Protein AF-A0A194AMP9-F1 (afdb_monomer_lite)

Foldseek 3Di:
DPVVVVVVVVPPPPPFKDKDWDFDFEPPNADAQDKDDPDLQFQKIWGHHPGTIMMMGTHPPDCLLVPPDPQKGWAQADSNDHPPVSHDTDIDGVPDDPDDPVVSVVSCVVNPD

Radius of gyration: 18.81 Å; chains: 1; bounding box: 46×43×45 Å

Structure (mmCIF, N/CA/C/O backbone):
data_AF-A0A194AMP9-F1
#
_entry.id   AF-A0A194AMP9-F1
#
loop_
_atom_site.group_PDB
_atom_site.id
_atom_site.type_symbol
_atom_site.label_atom_id
_atom_site.label_alt_id
_atom_site.label_comp_id
_atom_site.label_asym_id
_atom_site.label_entity_id
_atom_site.label_seq_id
_atom_site.pdbx_PDB_ins_code
_atom_site.Cartn_x
_atom_site.Cartn_y
_atom_site.Cartn_z
_atom_site.occupancy
_atom_site.B_iso_or_equiv
_atom_site.auth_seq_id
_atom_site.auth_comp_id
_atom_site.auth_asym_id
_atom_site.auth_atom_id
_atom_site.pdbx_PDB_model_num
ATOM 1 N N . MET A 1 1 ? -20.009 -30.518 15.306 1.00 44.75 1 MET A N 1
ATOM 2 C CA . MET A 1 1 ? -18.585 -30.565 14.909 1.00 44.75 1 MET A CA 1
ATOM 3 C C . MET A 1 1 ? -18.408 -29.918 13.528 1.00 44.75 1 MET A C 1
ATOM 5 O O . MET A 1 1 ? -17.996 -30.575 12.592 1.00 44.75 1 MET A O 1
ATOM 9 N N . TYR A 1 2 ? -18.786 -28.642 13.385 1.00 41.19 2 TYR A N 1
ATOM 10 C CA . TYR A 1 2 ? -18.627 -27.856 12.142 1.00 41.19 2 TYR A CA 1
ATOM 11 C C . TYR A 1 2 ? -18.020 -26.469 12.409 1.00 41.19 2 TYR A C 1
ATOM 13 O O . TYR A 1 2 ? -17.642 -25.766 11.481 1.00 41.19 2 TYR A O 1
ATOM 21 N N . LEU A 1 3 ? -17.902 -26.082 13.685 1.00 38.84 3 LEU A N 1
ATOM 22 C CA . LEU A 1 3 ? -17.410 -24.769 14.093 1.00 38.84 3 LEU A CA 1
ATOM 23 C C . LEU A 1 3 ? -15.878 -24.665 14.004 1.00 38.84 3 LEU A C 1
ATOM 25 O O . LEU A 1 3 ? -15.350 -23.582 13.795 1.00 38.84 3 LEU A O 1
ATOM 29 N N . THR A 1 4 ? -15.170 -25.792 14.122 1.00 45.09 4 THR A N 1
ATOM 30 C CA . THR A 1 4 ? -13.700 -25.829 14.124 1.00 45.09 4 THR A CA 1
ATOM 31 C C . THR A 1 4 ? -13.103 -25.630 12.727 1.00 45.09 4 THR A C 1
ATOM 33 O O . THR A 1 4 ? -12.089 -24.959 12.593 1.00 45.09 4 THR A O 1
ATOM 36 N N . PHE A 1 5 ? -13.771 -26.117 11.674 1.00 41.94 5 PHE A N 1
ATOM 37 C CA . PHE A 1 5 ? -13.285 -26.003 10.290 1.00 41.94 5 PHE A CA 1
ATOM 38 C C . PHE A 1 5 ? -13.384 -24.582 9.711 1.00 41.94 5 PHE A C 1
ATOM 40 O O . PHE A 1 5 ? -12.601 -24.217 8.839 1.00 41.94 5 PHE A O 1
ATOM 47 N N . LEU A 1 6 ? -14.323 -23.760 10.194 1.00 46.88 6 LEU A N 1
ATOM 48 C CA . LEU A 1 6 ? -14.459 -22.371 9.737 1.00 46.88 6 LEU A CA 1
ATOM 49 C C . LEU A 1 6 ? -13.365 -21.461 10.312 1.00 46.88 6 LEU A C 1
ATOM 51 O O . LEU A 1 6 ? -12.974 -20.494 9.664 1.00 46.88 6 LEU A O 1
ATOM 55 N N . LEU A 1 7 ? -12.846 -21.782 11.502 1.00 42.66 7 LEU A N 1
ATOM 56 C CA . LEU A 1 7 ? -11.802 -20.986 12.149 1.00 42.66 7 LEU A CA 1
ATOM 57 C C . LEU A 1 7 ? -10.436 -21.160 11.465 1.00 42.66 7 LEU A C 1
ATOM 59 O O . LEU A 1 7 ? -9.673 -20.203 11.359 1.00 42.66 7 LEU A O 1
ATOM 63 N N . GLU A 1 8 ? -10.145 -22.362 10.964 1.00 41.22 8 GLU A N 1
ATOM 64 C CA . GLU A 1 8 ? -8.883 -22.664 10.277 1.00 41.22 8 GLU A CA 1
ATOM 65 C C . GLU A 1 8 ? -8.802 -22.014 8.888 1.00 41.22 8 GLU A C 1
ATOM 67 O O . GLU A 1 8 ? -7.729 -21.570 8.488 1.00 41.22 8 GLU A O 1
ATOM 72 N N . PHE A 1 9 ? -9.926 -21.848 8.179 1.00 41.72 9 PHE A N 1
ATOM 73 C CA . PHE A 1 9 ? -9.928 -21.201 6.859 1.00 41.72 9 PHE A CA 1
ATOM 74 C C . PHE A 1 9 ? -9.636 -19.690 6.916 1.00 41.72 9 PHE A C 1
ATOM 76 O O . PHE A 1 9 ? -9.092 -19.138 5.962 1.00 41.72 9 PHE A O 1
ATOM 83 N N . CYS A 1 10 ? -9.927 -19.021 8.039 1.00 44.66 10 CYS A N 1
ATOM 84 C CA . CYS A 1 10 ? -9.591 -17.605 8.230 1.00 44.66 10 CYS A CA 1
ATOM 85 C C . CYS A 1 10 ? -8.099 -17.362 8.513 1.00 44.66 10 CYS A C 1
ATOM 87 O O . CYS A 1 10 ? -7.607 -16.260 8.276 1.00 44.66 10 CYS A O 1
ATOM 89 N N . LEU A 1 11 ? -7.371 -18.360 9.024 1.00 38.25 11 LEU A N 1
ATOM 90 C CA . LEU A 1 11 ? -5.981 -18.187 9.465 1.00 38.25 11 LEU A CA 1
ATOM 91 C C . LEU A 1 11 ? -4.947 -18.373 8.345 1.00 38.25 11 LEU A C 1
ATOM 93 O O . LEU A 1 11 ? -3.814 -17.925 8.493 1.00 38.25 11 LEU A O 1
ATOM 97 N N . VAL A 1 12 ? -5.310 -18.998 7.220 1.00 40.53 12 VAL A N 1
ATOM 98 C CA . VAL A 1 12 ? -4.336 -19.355 6.167 1.00 40.53 12 VAL A CA 1
ATOM 99 C C . VAL A 1 12 ? -4.104 -18.223 5.150 1.00 40.53 12 VAL A C 1
ATOM 101 O O . VAL A 1 12 ? -3.118 -18.250 4.419 1.00 40.53 12 VAL A O 1
ATOM 104 N N . THR A 1 13 ? -4.933 -17.172 5.121 1.00 43.50 13 THR A N 1
ATOM 105 C CA . THR A 1 13 ? -4.796 -16.070 4.140 1.00 43.50 13 THR A CA 1
ATOM 106 C C . THR A 1 13 ? -4.209 -14.766 4.690 1.00 43.50 13 THR A C 1
ATOM 108 O O . THR A 1 13 ? -4.059 -13.812 3.931 1.00 43.50 13 THR A O 1
ATOM 111 N N . SER A 1 14 ? -3.862 -14.675 5.976 1.00 46.12 14 SER A N 1
ATOM 112 C CA . SER A 1 14 ? -3.509 -13.393 6.618 1.00 46.12 14 SER A CA 1
ATOM 113 C C . SER A 1 14 ? -2.016 -13.030 6.625 1.00 46.12 14 SER A C 1
ATOM 115 O O . SER A 1 14 ? -1.648 -11.983 7.149 1.00 46.12 14 SER A O 1
ATOM 117 N N . VAL A 1 15 ? -1.130 -13.817 6.008 1.00 48.44 15 VAL A N 1
ATOM 118 C CA . VAL A 1 15 ? 0.331 -13.651 6.196 1.00 48.44 15 VAL A CA 1
ATOM 119 C C . VAL A 1 15 ? 0.987 -12.591 5.284 1.00 48.44 15 VAL A C 1
ATOM 121 O O . VAL A 1 15 ? 2.208 -12.518 5.194 1.00 48.44 15 VAL A O 1
ATOM 124 N N . LEU A 1 16 ? 0.218 -11.736 4.601 1.00 57.31 16 LEU A N 1
ATOM 125 C CA . LEU A 1 16 ? 0.761 -10.701 3.699 1.00 57.31 16 LEU A CA 1
ATOM 126 C C . LEU A 1 16 ? 0.267 -9.283 4.004 1.00 57.31 16 LEU A C 1
ATOM 128 O O . LEU A 1 16 ? 0.414 -8.409 3.157 1.00 57.31 16 LEU A O 1
ATOM 132 N N . GLY A 1 17 ? -0.323 -9.039 5.175 1.00 68.12 17 GLY A N 1
ATOM 133 C CA . GLY A 1 17 ? -0.780 -7.716 5.614 1.00 68.12 17 GLY A CA 1
ATOM 134 C C . GLY A 1 17 ? -0.074 -7.268 6.891 1.00 68.12 17 GLY A C 1
ATOM 135 O O . GLY A 1 17 ? 0.344 -8.105 7.688 1.00 68.12 17 GLY A O 1
ATOM 136 N N . ALA A 1 18 ? 0.052 -5.960 7.104 1.00 79.44 18 ALA A N 1
ATOM 137 C CA . ALA A 1 18 ? 0.307 -5.413 8.435 1.00 79.44 18 ALA A CA 1
ATOM 138 C C . ALA A 1 18 ? -1.023 -4.907 8.998 1.00 79.44 18 ALA A C 1
ATOM 140 O O . ALA A 1 18 ? -1.801 -4.289 8.276 1.00 79.44 18 ALA A O 1
ATOM 141 N N . ALA A 1 19 ? -1.302 -5.187 10.268 1.00 87.62 19 ALA A N 1
ATOM 142 C CA . ALA A 1 19 ? -2.512 -4.718 10.927 1.00 87.62 19 ALA A CA 1
ATOM 143 C C . ALA A 1 19 ? -2.166 -4.089 12.273 1.00 87.62 19 ALA A C 1
ATOM 145 O O . ALA A 1 19 ? -1.305 -4.594 12.998 1.00 87.62 19 ALA A O 1
ATOM 146 N N . PHE A 1 20 ? -2.849 -3.002 12.612 1.00 89.06 20 PHE A N 1
ATOM 147 C CA . PHE A 1 20 ? -2.782 -2.393 13.933 1.00 89.06 20 PHE A CA 1
ATOM 148 C C . PHE A 1 20 ? -4.179 -2.044 14.429 1.00 89.06 20 PHE A C 1
ATOM 150 O O . PHE A 1 20 ? -5.109 -1.866 13.644 1.00 89.06 20 PHE A O 1
ATOM 157 N N . PHE A 1 21 ? -4.317 -1.943 15.746 1.00 93.50 21 PHE A N 1
ATOM 158 C CA . PHE A 1 21 ? -5.552 -1.534 16.394 1.00 93.50 21 PHE A CA 1
ATOM 159 C C . PHE A 1 21 ? -5.258 -0.407 17.372 1.00 93.50 21 PHE A C 1
ATOM 161 O O . PHE A 1 21 ? -4.354 -0.523 18.204 1.00 93.50 21 PHE A O 1
ATOM 168 N N . THR A 1 22 ? -6.049 0.655 17.292 1.00 94.56 22 THR A N 1
ATOM 169 C CA . THR A 1 22 ? -5.970 1.787 18.210 1.00 94.56 22 THR A CA 1
ATOM 170 C C . THR A 1 22 ? -7.221 1.809 19.085 1.00 94.56 22 THR A C 1
ATOM 172 O O . THR A 1 22 ? -8.318 2.033 18.565 1.00 94.56 22 THR A O 1
ATOM 175 N N . PRO A 1 23 ? -7.093 1.600 20.410 1.00 94.44 23 PRO A N 1
ATOM 176 C CA . PRO A 1 23 ? -8.212 1.732 21.336 1.00 94.44 23 PRO A CA 1
ATOM 177 C C . PRO A 1 23 ? -8.705 3.180 21.442 1.00 94.44 23 PRO A C 1
ATOM 179 O O . PRO A 1 23 ? -7.899 4.111 21.437 1.00 94.44 23 PRO A O 1
ATOM 182 N N . GLY A 1 24 ? -10.013 3.369 21.625 1.00 91.75 24 GLY A N 1
ATOM 183 C CA . GLY A 1 24 ? -10.620 4.686 21.853 1.00 91.75 24 GLY A CA 1
ATOM 184 C C . GLY A 1 24 ? -11.761 5.019 20.886 1.00 91.75 24 GLY A C 1
ATOM 185 O O . GLY A 1 24 ? -12.261 4.135 20.196 1.00 91.75 24 GLY A O 1
ATOM 186 N N . PRO A 1 25 ? -12.229 6.277 20.851 1.00 91.88 25 PRO A N 1
ATOM 187 C CA . PRO A 1 25 ? -13.243 6.689 19.889 1.00 91.88 25 PRO A CA 1
ATOM 188 C C . PRO A 1 25 ? -12.681 6.658 18.464 1.00 91.88 25 PRO A C 1
ATOM 190 O O . PRO A 1 25 ? -11.515 6.988 18.234 1.00 91.88 25 PRO A O 1
ATOM 193 N N . CYS A 1 26 ? -13.526 6.305 17.498 1.00 92.75 26 CYS A N 1
ATOM 194 C CA . CYS A 1 26 ? -13.150 6.391 16.095 1.00 92.75 26 CYS A CA 1
ATOM 195 C C . CYS A 1 26 ? -12.907 7.857 15.688 1.00 92.75 26 CYS A C 1
ATOM 197 O O . CYS A 1 26 ? -13.648 8.745 16.128 1.00 92.75 26 CYS A O 1
ATOM 199 N N . PRO A 1 27 ? -11.878 8.128 14.863 1.00 92.25 27 PRO A N 1
ATOM 200 C CA . PRO A 1 27 ? -11.556 9.481 14.414 1.00 92.25 27 PRO A CA 1
ATOM 201 C C . PRO A 1 27 ? -12.707 10.079 13.599 1.00 92.25 27 PRO A C 1
ATOM 203 O O . PRO A 1 27 ? -13.590 9.353 13.157 1.00 92.25 27 PRO A O 1
ATOM 206 N N . ASP A 1 28 ? -12.715 11.401 13.410 1.00 90.38 28 ASP A N 1
ATOM 207 C CA . ASP A 1 28 ? -13.643 12.135 12.528 1.00 90.38 28 ASP A CA 1
ATOM 208 C C . ASP A 1 28 ? -15.141 11.817 12.704 1.00 90.38 28 ASP A C 1
ATOM 210 O O . ASP A 1 28 ? -15.934 11.979 11.779 1.00 90.38 28 ASP A O 1
ATOM 214 N N . SER A 1 29 ? -15.554 11.366 13.896 1.00 87.25 29 SER A N 1
ATOM 215 C CA . SER A 1 29 ? -16.926 10.896 14.166 1.00 87.25 29 SER A CA 1
ATOM 216 C C . SER A 1 29 ? -17.391 9.765 13.234 1.00 87.25 29 SER A C 1
ATOM 218 O O . SER A 1 29 ? -18.586 9.643 12.945 1.00 87.25 29 SER A O 1
ATOM 220 N N . ARG A 1 30 ? -16.451 8.935 12.763 1.00 93.00 30 ARG A N 1
ATOM 221 C CA . ARG A 1 30 ? -16.732 7.741 11.956 1.00 93.00 30 ARG A CA 1
ATOM 222 C C . ARG A 1 30 ? -17.671 6.805 12.708 1.00 93.00 30 ARG A C 1
ATOM 224 O O . ARG A 1 30 ? -17.560 6.626 13.924 1.00 93.00 30 ARG A O 1
ATOM 231 N N . LYS A 1 31 ? -18.606 6.204 11.977 1.00 95.56 31 LYS A N 1
ATOM 232 C CA . LYS A 1 31 ? -19.610 5.298 12.546 1.00 95.56 31 LYS A CA 1
ATOM 233 C C . LYS A 1 31 ? -19.051 3.890 12.696 1.00 95.56 31 LYS A C 1
ATOM 235 O O . LYS A 1 31 ? -18.176 3.481 11.943 1.00 95.56 31 LYS A O 1
ATOM 240 N N . LEU A 1 32 ? -19.612 3.118 13.624 1.00 95.00 32 LEU A N 1
ATOM 241 C CA . LEU A 1 32 ? -19.289 1.697 13.761 1.00 95.00 32 LEU A CA 1
ATOM 242 C C . LEU A 1 32 ? -19.479 0.961 12.427 1.00 95.00 32 LEU A C 1
ATOM 244 O O . LEU A 1 32 ? -20.505 1.120 11.763 1.00 95.00 32 LEU A O 1
ATOM 248 N N . GLY A 1 33 ? -18.475 0.175 12.040 1.00 92.94 33 GLY A N 1
ATOM 249 C CA . GLY A 1 33 ? -18.408 -0.540 10.766 1.00 92.94 33 GLY A CA 1
ATOM 250 C C . GLY A 1 33 ? -18.019 0.321 9.562 1.00 92.94 33 GLY A C 1
ATOM 251 O O . GLY A 1 33 ? -17.854 -0.216 8.466 1.00 92.94 33 GLY A O 1
ATOM 252 N N . GLU A 1 34 ? -17.862 1.637 9.727 1.00 95.12 34 GLU A N 1
ATOM 253 C CA . GLU A 1 34 ? -17.423 2.510 8.645 1.00 95.12 34 GLU A CA 1
ATOM 254 C C . GLU A 1 34 ? -15.971 2.216 8.281 1.00 95.12 34 GLU A C 1
ATOM 256 O O . GLU A 1 34 ? -15.105 2.105 9.153 1.00 95.12 34 GLU A O 1
ATOM 261 N N . LYS A 1 35 ? -15.732 2.112 6.972 1.00 93.25 35 LYS A N 1
ATOM 262 C CA . LYS A 1 35 ? -14.419 1.896 6.381 1.00 93.25 35 LYS A CA 1
ATOM 263 C C . LYS A 1 35 ? -13.902 3.176 5.751 1.00 93.25 35 LYS A C 1
ATOM 265 O O . LYS A 1 35 ? -14.659 3.883 5.085 1.00 93.25 35 LYS A O 1
ATOM 270 N N . TRP A 1 36 ? -12.619 3.460 5.921 1.00 93.12 36 TRP A N 1
ATOM 271 C CA . TRP A 1 36 ? -11.977 4.598 5.273 1.00 93.12 36 TRP A CA 1
ATOM 272 C C . TRP A 1 36 ? -10.513 4.322 4.971 1.00 93.12 36 TRP A C 1
ATOM 274 O O . TRP A 1 36 ? -9.890 3.416 5.518 1.00 93.12 36 TRP A O 1
ATOM 284 N N . ARG A 1 37 ? -9.964 5.166 4.104 1.00 90.75 37 ARG A N 1
ATOM 285 C CA . ARG A 1 37 ? -8.544 5.216 3.794 1.00 90.75 37 ARG A CA 1
ATOM 286 C C . ARG A 1 37 ? -7.940 6.452 4.469 1.00 90.75 37 ARG A C 1
ATOM 288 O O . ARG A 1 37 ? -8.342 7.555 4.095 1.00 90.75 37 ARG A O 1
ATOM 295 N N . PRO A 1 38 ? -7.051 6.301 5.465 1.00 87.06 38 PRO A N 1
ATOM 296 C CA . PRO A 1 38 ? -6.431 7.434 6.154 1.00 87.06 38 PRO A CA 1
ATOM 297 C C . PRO A 1 38 ? -5.519 8.251 5.241 1.00 87.06 38 PRO A C 1
ATOM 299 O O . PRO A 1 38 ? -5.609 9.475 5.236 1.00 87.06 38 PRO A O 1
ATOM 302 N N . ASP A 1 39 ? -4.683 7.576 4.447 1.00 85.25 39 ASP A N 1
ATOM 303 C CA . ASP A 1 39 ? -3.753 8.211 3.515 1.00 85.25 39 ASP A CA 1
ATOM 304 C C . ASP A 1 39 ? -3.967 7.686 2.078 1.00 85.25 39 ASP A C 1
ATOM 306 O O . ASP A 1 39 ? -3.790 6.490 1.817 1.00 85.25 39 ASP A O 1
ATOM 310 N N . PRO A 1 40 ? -4.341 8.542 1.105 1.00 81.31 40 PRO A N 1
ATOM 311 C CA . PRO A 1 40 ? -4.495 8.138 -0.293 1.00 81.31 40 PRO A CA 1
ATOM 312 C C . PRO A 1 40 ? -3.180 7.694 -0.950 1.00 81.31 40 PRO A C 1
ATOM 314 O O . PRO A 1 40 ? -3.224 7.035 -1.988 1.00 81.31 40 PRO A O 1
ATOM 317 N N . ALA A 1 41 ? -2.021 8.023 -0.375 1.00 79.00 41 ALA A N 1
ATOM 318 C CA . ALA A 1 41 ? -0.724 7.545 -0.845 1.00 79.00 41 ALA A CA 1
ATOM 319 C C . ALA A 1 41 ? -0.391 6.135 -0.330 1.00 79.00 41 ALA A C 1
ATOM 321 O O . ALA A 1 41 ? 0.455 5.458 -0.915 1.00 79.00 41 ALA A O 1
ATOM 322 N N . GLN A 1 42 ? -1.059 5.661 0.727 1.00 79.81 42 GLN A N 1
ATOM 323 C CA . GLN A 1 42 ? -0.789 4.354 1.328 1.00 79.81 42 GLN A CA 1
ATOM 324 C C . GLN A 1 42 ? -1.885 3.356 1.003 1.00 79.81 42 GLN A C 1
ATOM 326 O O . GLN A 1 42 ? -3.072 3.675 1.050 1.00 79.81 42 GLN A O 1
ATOM 331 N N . CYS A 1 43 ? -1.498 2.137 0.637 1.00 85.06 43 CYS A N 1
ATOM 332 C CA . CYS A 1 43 ? -2.460 1.073 0.404 1.00 85.06 43 CYS A CA 1
ATOM 333 C C . CYS A 1 43 ? -2.887 0.449 1.737 1.00 85.06 43 CYS A C 1
ATOM 335 O O . CYS A 1 43 ? -2.327 -0.553 2.192 1.00 85.06 43 CYS A O 1
ATOM 337 N N . GLU A 1 44 ? -3.877 1.076 2.360 1.00 88.12 44 GLU A N 1
ATOM 338 C CA . GLU A 1 44 ? -4.446 0.663 3.635 1.00 88.12 44 GLU A CA 1
ATOM 339 C C . GLU A 1 44 ? -5.949 0.956 3.711 1.00 88.12 44 GLU A C 1
ATOM 341 O O . GLU A 1 44 ? -6.486 1.789 2.976 1.00 88.12 44 GLU A O 1
ATOM 34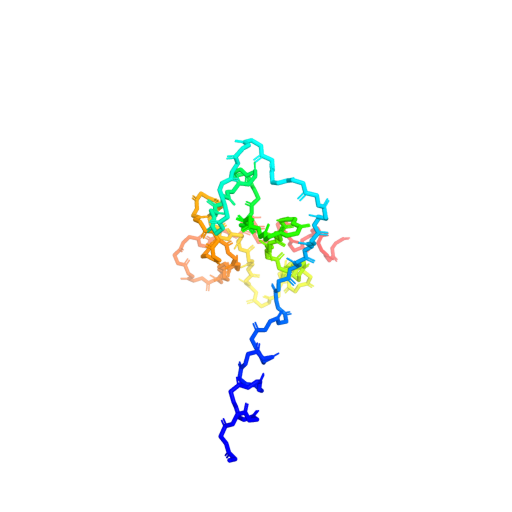6 N N . GLU A 1 45 ? -6.628 0.253 4.608 1.00 92.19 45 GLU A N 1
ATOM 347 C CA . GLU A 1 45 ? -8.024 0.477 4.967 1.00 92.19 45 GLU A CA 1
ATOM 348 C C . GLU A 1 45 ? -8.181 0.341 6.479 1.00 92.19 45 GLU A C 1
ATOM 350 O O . GLU A 1 45 ? -7.705 -0.620 7.088 1.00 92.19 45 GLU A O 1
ATOM 355 N N . CYS A 1 46 ? -8.887 1.293 7.075 1.00 93.69 46 CYS A N 1
ATOM 356 C CA . CYS A 1 46 ? -9.286 1.263 8.469 1.00 93.69 46 CYS A CA 1
ATOM 357 C C . CYS A 1 46 ? -10.778 1.011 8.597 1.00 93.69 46 CYS A C 1
ATOM 359 O O . CYS A 1 46 ? -11.559 1.423 7.742 1.00 93.69 46 CYS A O 1
ATOM 361 N N . THR A 1 47 ? -11.168 0.348 9.679 1.00 95.50 47 THR A N 1
ATOM 362 C CA . THR A 1 47 ? -12.556 0.082 10.047 1.00 95.50 47 THR A CA 1
ATOM 363 C C . THR A 1 47 ? -12.789 0.523 11.486 1.00 95.50 47 THR A C 1
ATOM 365 O O . THR A 1 47 ? -11.980 0.244 12.372 1.00 95.50 47 THR A O 1
ATOM 368 N N . CYS A 1 48 ? -13.899 1.215 11.721 1.00 96.56 48 CYS A N 1
ATOM 369 C CA . CYS A 1 48 ? -14.314 1.627 13.056 1.00 96.56 48 CYS A CA 1
ATOM 370 C C . CYS A 1 48 ? -15.020 0.464 13.760 1.00 96.56 48 CYS A C 1
ATOM 372 O O . CYS A 1 48 ? -15.932 -0.153 13.207 1.00 96.56 48 CYS A O 1
ATOM 374 N N . GLU A 1 49 ? -14.625 0.191 14.996 1.00 94.25 49 GLU A N 1
ATOM 375 C CA . GLU A 1 49 ? -15.100 -0.915 15.822 1.00 94.25 49 GLU A CA 1
ATOM 376 C C . GLU A 1 49 ? -15.594 -0.395 17.181 1.00 94.25 49 GLU A C 1
ATOM 378 O O . GLU A 1 49 ? -15.348 0.745 17.567 1.00 94.25 49 GLU A O 1
ATOM 383 N N . GLU A 1 50 ? -16.291 -1.235 17.952 1.00 92.38 50 GLU A N 1
ATOM 384 C CA . GLU A 1 50 ? -16.910 -0.815 19.223 1.00 92.38 50 GLU A CA 1
ATOM 385 C C . GLU A 1 50 ? -15.917 -0.247 20.249 1.00 92.38 50 GLU A C 1
ATOM 387 O O . GLU A 1 50 ? -16.296 0.551 21.104 1.00 92.38 50 GLU A O 1
ATOM 392 N N . LYS A 1 51 ? -14.650 -0.671 20.190 1.00 92.00 51 LYS A N 1
ATOM 393 C CA . LYS A 1 51 ? -13.617 -0.349 21.190 1.00 92.00 51 LYS A CA 1
ATOM 394 C C . LYS A 1 51 ? -12.472 0.505 20.643 1.00 92.00 51 LYS A C 1
ATOM 396 O O . LYS A 1 51 ? -11.488 0.717 21.355 1.00 92.00 51 LYS A O 1
ATOM 401 N N . GLY A 1 52 ? -12.548 0.931 19.388 1.00 93.50 52 GLY A N 1
ATOM 402 C CA . GLY A 1 52 ? -11.399 1.482 18.682 1.00 93.50 52 GLY A CA 1
ATOM 403 C C . GLY A 1 52 ? -11.563 1.431 17.181 1.00 93.50 52 GLY A C 1
ATOM 404 O O . GLY A 1 52 ? -12.661 1.292 16.656 1.00 93.50 52 GLY A O 1
ATOM 405 N N . TYR A 1 53 ? -10.445 1.503 16.482 1.00 95.75 53 TYR A N 1
ATOM 406 C CA . TYR A 1 53 ? -10.406 1.247 15.054 1.00 95.75 53 TYR A CA 1
ATOM 407 C C . TYR A 1 53 ? -9.211 0.368 14.711 1.00 95.75 53 TYR A C 1
ATOM 409 O O . TYR A 1 53 ? -8.123 0.518 15.275 1.00 95.75 53 TYR A O 1
ATOM 417 N N . GLY A 1 54 ? -9.437 -0.560 13.789 1.00 93.69 54 GLY A N 1
ATOM 418 C CA . GLY A 1 54 ? -8.413 -1.419 13.217 1.00 93.69 54 GLY A CA 1
ATOM 419 C C . GLY A 1 54 ? -8.040 -0.926 11.830 1.00 93.69 54 GLY A C 1
ATOM 420 O O . GLY A 1 54 ? -8.917 -0.571 11.048 1.00 93.69 54 GLY A O 1
ATOM 421 N N . CYS A 1 55 ? -6.755 -0.921 11.509 1.00 92.12 55 CYS A N 1
ATOM 422 C CA . CYS A 1 55 ? -6.249 -0.581 10.187 1.00 92.12 55 CYS A CA 1
ATOM 423 C C . CYS A 1 55 ? -5.418 -1.730 9.649 1.00 92.12 55 CYS A C 1
ATOM 425 O O . CYS A 1 55 ? -4.631 -2.331 10.379 1.00 92.12 55 CYS A O 1
ATOM 427 N N . THR A 1 56 ? -5.598 -2.023 8.367 1.00 90.00 56 THR A N 1
ATOM 428 C CA . THR A 1 56 ? -4.846 -3.050 7.654 1.00 90.00 56 THR A CA 1
ATOM 429 C C . THR A 1 56 ? -4.193 -2.432 6.431 1.00 90.00 56 THR A C 1
ATOM 431 O O . THR A 1 56 ? -4.850 -1.735 5.663 1.00 90.00 56 THR A O 1
ATOM 434 N N . SER A 1 57 ? -2.913 -2.710 6.233 1.00 86.69 57 SER A N 1
ATOM 435 C CA . SER A 1 57 ? -2.135 -2.299 5.071 1.00 86.69 57 SER A CA 1
ATOM 436 C C . SER A 1 57 ? -1.476 -3.503 4.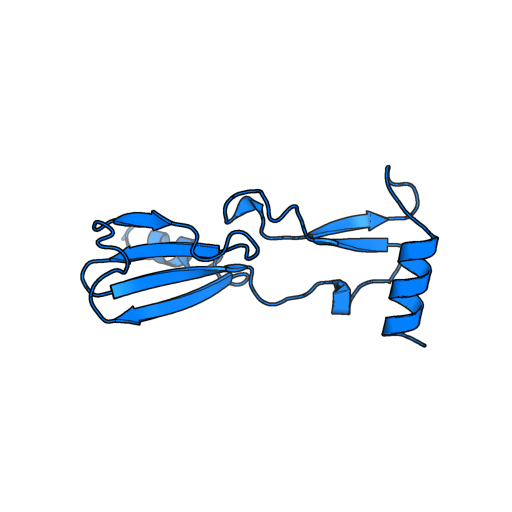407 1.00 86.69 57 SER A C 1
ATOM 438 O O . SER A 1 57 ? -1.499 -4.628 4.924 1.00 86.69 57 SER A O 1
ATOM 440 N N . CYS A 1 58 ? -0.907 -3.293 3.223 1.00 81.56 58 CYS A N 1
ATOM 441 C CA . CYS A 1 58 ? -0.103 -4.330 2.586 1.00 81.56 58 CYS A CA 1
ATOM 442 C C . CYS A 1 58 ? 1.116 -4.660 3.453 1.00 81.56 58 CYS A C 1
ATOM 444 O O . CYS A 1 58 ? 1.790 -3.777 3.979 1.00 81.56 58 CYS A O 1
ATOM 446 N N . GLY A 1 59 ? 1.411 -5.945 3.599 1.00 71.75 59 GLY A N 1
ATOM 447 C CA . GLY A 1 59 ? 2.566 -6.431 4.335 1.00 71.75 59 GLY A CA 1
ATOM 448 C C . GLY A 1 59 ? 3.869 -5.962 3.698 1.00 71.75 59 GLY A C 1
ATOM 449 O O . GLY A 1 59 ? 3.969 -5.760 2.490 1.00 71.75 59 GLY A O 1
ATOM 450 N N . VAL A 1 60 ? 4.891 -5.815 4.536 1.00 62.56 60 VAL A N 1
ATOM 451 C CA . VAL A 1 60 ? 6.164 -5.149 4.214 1.00 62.56 60 VAL A CA 1
ATOM 452 C C . VAL A 1 60 ? 7.111 -5.979 3.339 1.00 62.56 60 VAL A C 1
ATOM 454 O O . VAL A 1 60 ? 8.278 -5.621 3.186 1.00 62.56 60 VAL A O 1
ATOM 457 N N . VAL A 1 61 ? 6.658 -7.104 2.775 1.00 56.78 61 VAL A N 1
ATOM 458 C CA . VAL A 1 61 ? 7.519 -7.951 1.942 1.00 56.78 61 VAL A CA 1
ATOM 459 C C . VAL A 1 61 ? 7.690 -7.280 0.585 1.00 56.78 61 VAL A C 1
ATOM 461 O O . VAL A 1 61 ? 6.957 -7.543 -0.364 1.00 56.78 61 VAL A O 1
ATOM 464 N N . TRP A 1 62 ? 8.666 -6.379 0.517 1.00 57.84 62 TRP A N 1
ATOM 465 C CA . TRP A 1 62 ? 9.065 -5.700 -0.702 1.00 57.84 62 TRP A CA 1
ATOM 466 C C . TRP A 1 62 ? 9.743 -6.728 -1.627 1.00 57.84 62 TRP A C 1
ATOM 468 O O . TRP A 1 62 ? 10.842 -7.197 -1.316 1.00 57.84 62 TRP A O 1
ATOM 478 N N . PRO A 1 63 ? 9.142 -7.108 -2.769 1.00 59.28 63 PRO A N 1
ATOM 479 C CA . PRO A 1 63 ? 9.713 -8.092 -3.679 1.00 59.28 63 PRO A CA 1
ATOM 480 C C . PRO A 1 63 ? 10.984 -7.585 -4.353 1.00 59.28 63 PRO A C 1
ATOM 482 O O . PRO A 1 63 ? 11.689 -8.378 -4.967 1.00 59.28 63 PRO A O 1
ATOM 485 N N . GLY A 1 64 ? 11.337 -6.304 -4.212 1.00 57.62 64 GLY A N 1
ATOM 486 C CA . GLY A 1 64 ? 12.620 -5.813 -4.690 1.00 57.62 64 GLY A CA 1
ATOM 487 C C . GLY A 1 64 ? 13.832 -6.241 -3.857 1.00 57.62 64 GLY A C 1
ATOM 488 O O . GLY A 1 64 ? 14.951 -6.054 -4.309 1.00 57.62 64 GLY A O 1
ATOM 489 N N . PHE A 1 65 ? 13.654 -6.968 -2.745 1.00 57.00 65 PHE A N 1
ATOM 490 C CA . PHE A 1 65 ? 14.734 -7.837 -2.240 1.00 57.00 65 PHE A CA 1
ATOM 491 C C . PHE A 1 65 ? 15.140 -8.926 -3.253 1.00 57.00 65 PHE A C 1
ATOM 493 O O . PHE A 1 65 ? 16.254 -9.446 -3.204 1.00 57.00 65 PHE A O 1
ATOM 500 N N . TYR A 1 66 ? 14.266 -9.251 -4.206 1.00 59.25 66 TYR A N 1
ATOM 501 C CA . TYR A 1 66 ? 14.471 -10.258 -5.244 1.00 59.25 66 TYR A CA 1
ATOM 502 C C . TYR A 1 66 ? 14.534 -9.662 -6.658 1.00 59.25 66 TYR A C 1
ATOM 504 O O . TYR A 1 66 ? 14.570 -10.427 -7.622 1.00 59.25 66 TYR A O 1
ATOM 512 N N . ALA A 1 67 ? 14.540 -8.329 -6.804 1.00 62.38 67 ALA A N 1
ATOM 513 C CA . ALA A 1 67 ? 14.314 -7.675 -8.086 1.00 62.38 67 ALA A CA 1
ATOM 514 C C . ALA A 1 67 ? 15.375 -6.616 -8.409 1.00 62.38 67 ALA A C 1
ATOM 516 O O . ALA A 1 67 ? 15.203 -5.450 -8.049 1.00 62.38 67 ALA A O 1
ATOM 517 N N . PRO A 1 68 ? 16.414 -6.987 -9.166 1.00 68.06 68 PRO A N 1
ATOM 518 C CA . PRO A 1 68 ? 16.173 -7.715 -10.409 1.00 68.06 68 PRO A CA 1
ATOM 519 C C . PRO A 1 68 ? 16.975 -9.010 -10.512 1.00 68.06 68 PRO A C 1
ATOM 521 O O . PRO A 1 68 ? 18.204 -9.004 -10.533 1.00 68.06 68 PRO A O 1
ATOM 524 N N . ARG A 1 69 ? 16.277 -10.134 -10.661 1.00 68.06 69 ARG A N 1
ATOM 525 C CA . ARG A 1 69 ? 16.862 -11.377 -11.174 1.00 68.06 69 ARG A CA 1
ATOM 526 C C . ARG A 1 69 ? 16.112 -11.796 -12.428 1.00 68.06 69 ARG A C 1
ATOM 528 O O . ARG A 1 69 ? 14.961 -11.412 -12.633 1.00 68.06 69 ARG A O 1
ATOM 535 N N . ASP A 1 70 ? 16.800 -12.551 -13.273 1.00 80.94 70 ASP A N 1
ATOM 536 C CA . ASP A 1 70 ? 16.220 -13.195 -14.453 1.00 80.94 70 ASP A CA 1
ATOM 537 C C . ASP A 1 70 ? 15.586 -12.219 -15.466 1.00 80.94 70 ASP A C 1
ATOM 539 O O . ASP A 1 70 ? 14.641 -12.569 -16.167 1.00 80.94 70 ASP A O 1
ATOM 543 N N . GLY A 1 71 ? 16.087 -10.978 -15.550 1.00 85.94 71 GLY A N 1
ATOM 544 C CA . GLY A 1 71 ? 15.599 -9.989 -16.519 1.00 85.94 71 GLY A CA 1
ATOM 545 C C . GLY A 1 71 ? 14.243 -9.366 -16.174 1.00 85.94 71 GLY A C 1
ATOM 546 O O . GLY A 1 71 ? 13.619 -8.765 -17.049 1.00 85.94 71 GLY A O 1
ATOM 547 N N . CYS A 1 72 ? 13.782 -9.488 -14.925 1.00 86.94 72 CYS A N 1
ATOM 548 C CA . CYS A 1 72 ? 12.514 -8.923 -14.471 1.00 86.94 72 CYS A CA 1
ATOM 549 C C . CYS A 1 72 ? 12.693 -7.933 -13.318 1.00 86.94 72 CYS A C 1
ATOM 551 O O . CYS A 1 72 ? 13.602 -8.066 -12.498 1.00 86.94 72 CYS A O 1
ATOM 553 N N . TYR A 1 73 ? 11.773 -6.980 -13.209 1.00 86.25 73 TYR A N 1
ATOM 554 C CA . TYR A 1 73 ? 11.619 -6.109 -12.045 1.00 86.25 73 TYR A CA 1
ATOM 555 C C . TYR A 1 73 ? 10.155 -6.067 -11.595 1.00 86.25 73 TYR A C 1
ATOM 557 O O . TYR A 1 73 ? 9.266 -6.545 -12.295 1.00 86.25 73 TYR A O 1
ATOM 565 N N . PHE A 1 74 ? 9.901 -5.535 -10.402 1.00 84.00 74 PHE A N 1
ATOM 566 C CA . PHE A 1 74 ? 8.551 -5.402 -9.857 1.00 84.00 74 PHE A CA 1
ATOM 567 C C . PHE A 1 74 ? 8.180 -3.926 -9.777 1.00 84.00 74 PHE A C 1
ATOM 569 O O . PHE A 1 74 ? 8.956 -3.112 -9.274 1.00 84.00 74 PHE A O 1
ATOM 576 N N . GLU A 1 75 ? 6.992 -3.583 -10.255 1.00 80.12 75 GLU A N 1
ATOM 577 C CA . GLU A 1 75 ? 6.383 -2.275 -10.038 1.00 80.12 75 GLU A CA 1
ATOM 578 C C . GLU A 1 75 ? 5.298 -2.396 -8.980 1.00 80.12 75 GLU A C 1
ATOM 580 O O . GLU A 1 75 ? 4.544 -3.366 -8.961 1.00 80.12 75 GLU A O 1
ATOM 585 N N . HIS A 1 76 ? 5.232 -1.425 -8.072 1.00 73.69 76 HIS A N 1
ATOM 586 C CA . HIS A 1 76 ? 4.096 -1.324 -7.163 1.00 73.69 76 HIS A CA 1
ATOM 587 C C . HIS A 1 76 ? 2.818 -1.151 -7.974 1.00 73.69 76 HIS A C 1
ATOM 589 O O . HIS A 1 76 ? 2.791 -0.345 -8.907 1.00 73.69 76 HIS A O 1
ATOM 595 N N . ARG A 1 77 ? 1.763 -1.878 -7.600 1.00 75.12 77 ARG A N 1
ATOM 596 C CA . ARG A 1 77 ? 0.437 -1.625 -8.166 1.00 75.12 77 ARG A CA 1
ATOM 597 C C . ARG A 1 77 ? -0.019 -0.212 -7.840 1.00 75.12 77 ARG A C 1
ATOM 599 O O . ARG A 1 77 ? 0.381 0.373 -6.834 1.00 75.12 77 ARG A O 1
ATOM 606 N N . ASP A 1 78 ? -0.880 0.313 -8.703 1.00 75.62 78 ASP A N 1
ATOM 607 C CA . ASP A 1 78 ? -1.410 1.663 -8.580 1.00 75.62 78 ASP A CA 1
ATOM 608 C C . ASP A 1 78 ? -2.055 1.893 -7.202 1.00 75.62 78 ASP A C 1
ATOM 610 O O . ASP A 1 78 ? -3.074 1.291 -6.843 1.00 75.62 78 ASP A O 1
ATOM 614 N N . ALA A 1 79 ? -1.451 2.804 -6.436 1.00 70.31 79 ALA A N 1
ATOM 615 C CA . ALA A 1 79 ? -1.934 3.210 -5.128 1.00 70.31 79 ALA A CA 1
ATOM 616 C C . ALA A 1 79 ? -3.269 3.966 -5.210 1.00 70.31 79 ALA A C 1
ATOM 618 O O . ALA A 1 79 ? -3.921 4.125 -4.186 1.00 70.31 79 ALA A O 1
ATOM 619 N N . SER A 1 80 ? -3.729 4.410 -6.384 1.00 74.81 80 SER A N 1
ATOM 620 C CA . SER A 1 80 ? -5.050 5.036 -6.538 1.00 74.81 80 SER A CA 1
ATOM 621 C C . SER A 1 80 ? -6.207 4.060 -6.277 1.00 74.81 80 SER A C 1
ATOM 623 O O . SER A 1 80 ? -7.306 4.474 -5.902 1.00 74.81 80 SER A O 1
ATOM 625 N N . VAL A 1 81 ? -5.962 2.752 -6.406 1.00 82.56 81 VAL A N 1
ATOM 626 C CA . VAL A 1 81 ? -6.969 1.713 -6.177 1.00 82.56 81 VAL A CA 1
ATOM 627 C C . VAL A 1 81 ? -7.158 1.480 -4.673 1.00 82.56 81 VAL A C 1
ATOM 629 O O . VAL A 1 81 ? -6.223 1.599 -3.889 1.00 82.56 81 VAL A O 1
ATOM 632 N N . ALA A 1 82 ? -8.376 1.143 -4.244 1.00 84.19 82 ALA A N 1
ATOM 633 C CA . ALA A 1 82 ? -8.657 0.825 -2.845 1.00 84.19 82 ALA A CA 1
ATOM 634 C C . ALA A 1 82 ? -7.985 -0.486 -2.386 1.00 84.19 82 ALA A C 1
ATOM 636 O O . ALA A 1 82 ? -7.848 -1.443 -3.159 1.00 84.19 82 ALA A O 1
ATOM 637 N N . TYR A 1 83 ? -7.624 -0.555 -1.103 1.00 84.31 83 TYR A N 1
ATOM 638 C CA . TYR A 1 83 ? -7.209 -1.796 -0.447 1.00 84.31 83 TYR A CA 1
ATOM 639 C C . TYR A 1 83 ? -8.321 -2.867 -0.560 1.00 84.31 83 TYR A C 1
ATOM 641 O O . TYR A 1 83 ? -9.503 -2.523 -0.569 1.00 84.31 83 TYR A O 1
ATOM 649 N N . PRO A 1 84 ? -7.992 -4.169 -0.683 1.00 81.31 84 PRO A N 1
ATOM 650 C CA . PRO A 1 84 ? -6.655 -4.759 -0.799 1.00 81.31 84 PRO A CA 1
ATOM 651 C C . PRO A 1 84 ? -6.118 -4.786 -2.238 1.00 81.31 84 PRO A C 1
ATOM 653 O O . PRO A 1 84 ? -5.082 -5.390 -2.490 1.00 81.31 84 PRO A O 1
ATOM 656 N N . LYS A 1 85 ? -6.802 -4.186 -3.221 1.00 82.50 85 LYS A N 1
ATOM 657 C CA . LYS A 1 85 ? -6.413 -4.316 -4.639 1.00 82.50 85 LYS A CA 1
ATOM 658 C C . LYS A 1 85 ? -5.127 -3.570 -4.984 1.00 82.50 85 LYS A C 1
ATOM 660 O O . LYS A 1 85 ? -4.397 -4.023 -5.861 1.00 82.50 85 LYS A O 1
ATOM 665 N N . CYS A 1 86 ? -4.840 -2.478 -4.280 1.00 81.50 86 CYS A N 1
ATOM 666 C CA . CYS A 1 86 ? -3.542 -1.812 -4.360 1.00 81.50 86 CYS A CA 1
ATOM 667 C C . CYS A 1 86 ? -2.409 -2.623 -3.699 1.00 81.50 86 CYS A C 1
ATOM 669 O O . CYS A 1 86 ? -1.251 -2.233 -3.808 1.00 81.50 86 CYS A O 1
ATOM 671 N N . CYS A 1 87 ? -2.707 -3.753 -3.036 1.00 79.50 87 CYS A N 1
ATOM 672 C CA . CYS A 1 87 ? -1.673 -4.645 -2.534 1.00 79.50 87 CYS A CA 1
ATOM 673 C C . CYS A 1 87 ? -1.123 -5.533 -3.639 1.00 79.50 87 CYS A C 1
ATOM 675 O O . CYS A 1 87 ? -1.854 -6.202 -4.377 1.00 79.50 87 CYS A O 1
ATOM 677 N N . GLY A 1 88 ? 0.202 -5.575 -3.690 1.00 76.00 88 GLY A N 1
ATOM 678 C CA . GLY A 1 88 ? 0.951 -6.401 -4.611 1.00 76.00 88 GLY A CA 1
ATOM 679 C C . GLY A 1 88 ? 1.743 -5.578 -5.610 1.00 76.00 88 GLY A C 1
ATOM 680 O O . GLY A 1 88 ? 1.739 -4.349 -5.619 1.00 76.00 88 GLY A O 1
ATOM 681 N N . TYR A 1 89 ? 2.448 -6.320 -6.444 1.00 78.50 89 TYR A N 1
ATOM 682 C CA . TYR A 1 89 ? 3.365 -5.780 -7.417 1.00 78.50 89 TYR A CA 1
ATOM 683 C C . TYR A 1 89 ? 3.133 -6.486 -8.733 1.00 78.50 89 TYR A C 1
ATOM 685 O O . TYR A 1 89 ? 2.870 -7.694 -8.755 1.00 78.50 89 TYR A O 1
ATOM 693 N N . ASP A 1 90 ? 3.279 -5.744 -9.813 1.00 81.06 90 ASP A N 1
ATOM 694 C CA . ASP A 1 90 ? 3.274 -6.312 -11.143 1.00 81.06 90 ASP A CA 1
ATOM 695 C C . ASP A 1 90 ? 4.718 -6.657 -11.499 1.00 81.06 90 ASP A C 1
ATOM 697 O O . ASP A 1 90 ? 5.616 -5.811 -11.483 1.00 81.06 90 ASP A O 1
ATOM 701 N N . LYS A 1 91 ? 4.963 -7.949 -11.730 1.00 85.62 91 LYS A N 1
ATOM 702 C CA . LYS A 1 91 ? 6.252 -8.434 -12.219 1.00 85.62 91 LYS A CA 1
ATOM 703 C C . LYS A 1 91 ? 6.312 -8.143 -13.714 1.00 85.62 91 LYS A C 1
ATOM 705 O O . LYS A 1 91 ? 5.482 -8.658 -14.454 1.00 85.62 91 LYS A O 1
ATOM 710 N N . ILE A 1 92 ? 7.296 -7.356 -14.130 1.00 89.00 92 ILE A N 1
ATOM 711 C CA . ILE A 1 92 ? 7.532 -6.982 -15.523 1.00 89.00 92 ILE A CA 1
ATOM 712 C C . ILE A 1 92 ? 8.864 -7.585 -15.955 1.00 89.00 92 ILE A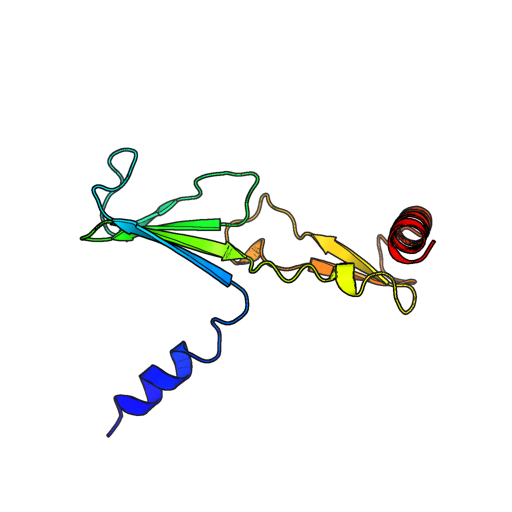 C 1
ATOM 714 O O . ILE A 1 92 ? 9.911 -7.297 -15.370 1.00 89.00 92 ILE A O 1
ATOM 718 N N . CYS A 1 93 ? 8.820 -8.440 -16.965 1.00 90.50 93 CYS A N 1
ATOM 719 C CA . CYS A 1 93 ? 9.951 -9.184 -17.497 1.00 90.50 93 CYS A CA 1
ATOM 720 C C . CYS A 1 93 ? 10.324 -8.724 -18.906 1.00 90.50 93 CYS A C 1
ATOM 722 O O . CYS A 1 93 ? 9.525 -8.124 -19.625 1.00 90.50 93 CYS A O 1
ATOM 724 N N . ALA A 1 94 ? 11.553 -9.032 -19.320 1.00 91.19 94 ALA A N 1
ATOM 725 C CA . ALA A 1 94 ? 11.985 -8.823 -20.695 1.00 91.19 94 ALA A CA 1
ATOM 726 C C . ALA A 1 94 ? 11.019 -9.512 -21.678 1.00 91.19 94 ALA A C 1
ATOM 728 O O . ALA A 1 94 ? 10.811 -10.722 -21.613 1.00 91.19 94 ALA A O 1
ATOM 729 N N . GLY A 1 95 ? 10.438 -8.727 -22.588 1.00 90.25 95 GLY A N 1
ATOM 730 C CA . GLY A 1 95 ? 9.421 -9.180 -23.543 1.00 90.25 95 GLY A CA 1
ATOM 731 C C . GLY A 1 95 ? 7.988 -8.771 -23.188 1.00 90.25 95 GLY A C 1
ATOM 732 O O . GLY A 1 95 ? 7.137 -8.778 -24.076 1.00 90.25 95 GLY A O 1
ATOM 733 N N . ASP A 1 96 ? 7.725 -8.345 -21.949 1.00 91.56 96 ASP A N 1
ATOM 734 C CA . ASP A 1 96 ? 6.411 -7.836 -21.557 1.00 91.56 96 ASP A CA 1
ATOM 735 C C . ASP A 1 96 ? 6.153 -6.436 -22.132 1.00 91.56 96 ASP A C 1
ATOM 737 O O . ASP A 1 96 ? 7.050 -5.594 -22.260 1.00 91.56 96 ASP A O 1
ATOM 741 N N . SER A 1 97 ? 4.884 -6.159 -22.440 1.00 89.31 97 SER A N 1
ATOM 742 C CA . SER A 1 97 ? 4.442 -4.813 -22.806 1.00 89.31 97 SER A CA 1
ATOM 743 C C . SER A 1 97 ? 4.692 -3.853 -21.642 1.00 89.31 97 SER A C 1
ATOM 745 O O . SER A 1 97 ? 4.144 -4.037 -20.560 1.00 89.31 97 SER A O 1
ATOM 747 N N . GLY A 1 98 ? 5.493 -2.811 -21.874 1.00 86.88 98 GLY A N 1
ATOM 748 C CA . GLY A 1 98 ? 5.876 -1.843 -20.841 1.00 86.88 98 GLY A CA 1
ATOM 749 C C . GLY A 1 98 ? 7.201 -2.148 -20.135 1.00 86.88 98 GLY A C 1
ATOM 750 O O . GLY A 1 98 ? 7.596 -1.384 -19.255 1.00 86.88 98 GLY A O 1
ATOM 751 N N . TYR A 1 99 ? 7.924 -3.203 -20.535 1.00 92.12 99 TYR A N 1
ATOM 752 C CA . TYR A 1 99 ? 9.279 -3.451 -20.040 1.00 92.12 99 TYR A CA 1
ATOM 753 C C . TYR A 1 99 ? 10.234 -2.306 -20.402 1.00 92.12 99 TYR A C 1
ATOM 755 O O . TYR A 1 99 ? 10.382 -1.936 -21.569 1.00 92.12 99 TYR A O 1
ATOM 763 N N . ASN A 1 100 ? 10.924 -1.770 -19.395 1.00 93.00 100 ASN A N 1
ATOM 764 C CA . ASN A 1 100 ? 11.910 -0.708 -19.548 1.00 93.00 100 ASN A CA 1
ATOM 765 C C . ASN A 1 100 ? 13.299 -1.191 -19.106 1.00 93.00 100 ASN A C 1
ATOM 767 O O . ASN A 1 100 ? 13.573 -1.345 -17.913 1.00 93.00 100 ASN A O 1
ATOM 771 N N . ILE A 1 101 ? 14.192 -1.384 -20.081 1.00 91.56 101 ILE A N 1
ATOM 772 C CA . ILE A 1 101 ? 15.557 -1.873 -19.840 1.00 91.56 101 ILE A CA 1
ATOM 773 C C . ILE A 1 101 ? 16.389 -0.910 -18.987 1.00 91.56 101 ILE A C 1
ATOM 775 O O . ILE A 1 101 ? 17.086 -1.343 -18.076 1.00 91.56 101 ILE A O 1
ATOM 779 N N . THR A 1 102 ? 16.261 0.401 -19.199 1.00 92.81 102 THR A N 1
ATOM 780 C CA . THR A 1 102 ? 16.986 1.403 -18.408 1.00 92.81 102 THR A CA 1
ATOM 781 C C . THR A 1 102 ? 16.568 1.345 -16.941 1.00 92.81 102 THR A C 1
ATOM 783 O O . THR A 1 102 ? 17.407 1.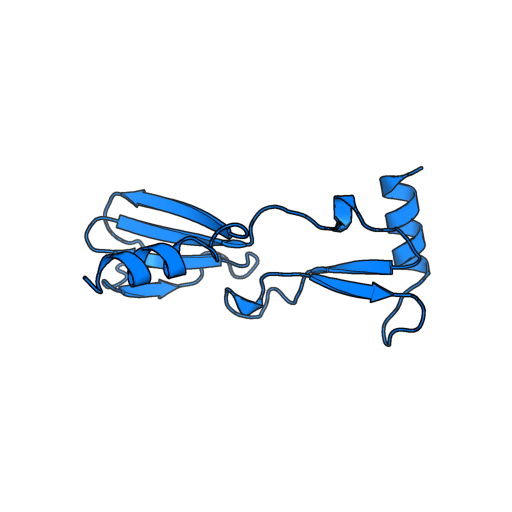405 -16.044 1.00 92.81 102 THR A O 1
ATOM 786 N N . LYS A 1 103 ? 15.267 1.173 -16.678 1.00 89.62 103 LYS A N 1
ATOM 787 C CA . LYS A 1 103 ? 14.751 0.986 -15.318 1.00 89.62 103 LYS A CA 1
ATOM 788 C C . LYS A 1 103 ? 15.304 -0.292 -14.685 1.00 89.62 103 LYS A C 1
ATOM 790 O O . LYS A 1 103 ? 15.754 -0.241 -13.542 1.00 89.62 103 LYS A O 1
ATOM 795 N N . TYR A 1 104 ? 15.310 -1.404 -15.423 1.00 89.00 104 TYR A N 1
ATOM 796 C CA . TYR A 1 104 ? 15.907 -2.662 -14.969 1.00 89.00 104 TYR A CA 1
ATOM 797 C C . TYR A 1 104 ? 17.382 -2.487 -14.578 1.00 89.00 104 TYR A C 1
ATOM 799 O O . TYR A 1 104 ? 17.765 -2.868 -13.476 1.00 89.00 104 TYR A O 1
ATOM 807 N N . GLU A 1 105 ? 18.197 -1.869 -15.437 1.00 89.25 105 GLU A N 1
ATOM 808 C CA . GLU A 1 105 ? 19.632 -1.667 -15.196 1.00 89.25 105 GLU A CA 1
AT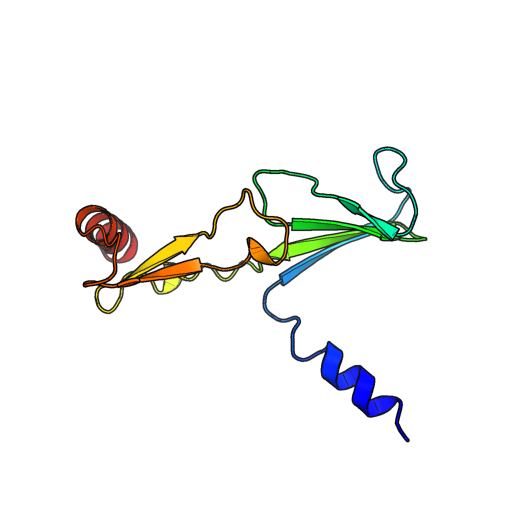OM 809 C C . GLU A 1 105 ? 19.905 -0.803 -13.959 1.00 89.25 105 GLU A C 1
ATOM 811 O O . GLU A 1 105 ? 20.790 -1.124 -13.163 1.00 89.25 105 GLU A O 1
ATOM 816 N N . ILE A 1 106 ? 19.121 0.264 -13.758 1.00 87.88 106 ILE A N 1
ATOM 817 C CA . ILE A 1 106 ? 19.219 1.119 -12.565 1.00 87.88 106 ILE A CA 1
ATOM 818 C C . ILE A 1 106 ? 18.907 0.315 -11.300 1.00 87.88 106 ILE A C 1
ATOM 820 O O . ILE A 1 106 ? 19.670 0.369 -10.335 1.00 87.88 106 ILE A O 1
ATOM 824 N N . LEU A 1 107 ? 17.807 -0.445 -11.300 1.00 85.94 107 LEU A N 1
ATOM 825 C CA . LEU A 1 107 ? 17.428 -1.283 -10.160 1.00 85.94 107 LEU A CA 1
ATOM 826 C C . LEU A 1 107 ? 18.487 -2.362 -9.889 1.00 85.94 107 LEU A C 1
ATOM 828 O O . LEU A 1 107 ? 18.835 -2.599 -8.735 1.00 85.94 107 LEU A O 1
ATOM 832 N N . TYR A 1 108 ? 19.054 -2.953 -10.944 1.00 84.69 108 TYR A N 1
ATOM 833 C CA . TYR A 1 108 ? 20.079 -3.994 -10.840 1.00 84.69 108 TYR A CA 1
ATOM 834 C C . TYR A 1 108 ? 21.344 -3.450 -10.195 1.00 84.69 108 TYR A C 1
ATOM 836 O O . TYR A 1 108 ? 21.867 -4.034 -9.246 1.00 84.69 108 TYR A O 1
ATOM 844 N N . LYS A 1 109 ? 21.803 -2.293 -10.678 1.00 84.44 109 LYS A N 1
ATOM 845 C CA . LYS A 1 109 ? 22.985 -1.621 -10.148 1.00 84.44 109 LYS A CA 1
ATOM 846 C C . LYS A 1 109 ? 22.796 -1.212 -8.690 1.00 84.44 109 LYS A C 1
ATOM 848 O O . LYS A 1 109 ? 23.695 -1.438 -7.900 1.00 84.44 109 LYS A O 1
ATOM 853 N N . ASN A 1 110 ? 21.640 -0.663 -8.319 1.00 82.81 110 ASN A N 1
ATOM 854 C CA . ASN A 1 110 ? 21.385 -0.248 -6.936 1.00 82.81 110 ASN A CA 1
ATOM 855 C C . ASN A 1 110 ? 21.342 -1.423 -5.945 1.00 82.81 110 ASN A C 1
ATOM 857 O O . ASN A 1 110 ? 21.553 -1.214 -4.753 1.00 82.81 110 ASN A O 1
ATOM 861 N N . GLN A 1 111 ? 21.032 -2.635 -6.415 1.00 78.62 111 GLN A N 1
ATOM 862 C CA . GLN A 1 111 ? 20.938 -3.820 -5.563 1.00 78.62 111 GLN A CA 1
ATOM 863 C C . GLN A 1 111 ? 22.240 -4.639 -5.506 1.00 78.62 111 GLN A C 1
ATOM 865 O O . GLN A 1 111 ? 22.516 -5.256 -4.477 1.00 78.62 111 GLN A O 1
ATOM 870 N N . PHE A 1 112 ? 23.016 -4.680 -6.594 1.00 77.44 112 PHE A N 1
ATOM 871 C CA . PHE A 1 112 ? 24.172 -5.579 -6.737 1.00 77.44 112 PHE A CA 1
ATOM 872 C C . PHE A 1 112 ? 25.503 -4.891 -7.084 1.00 77.44 112 PHE A C 1
ATOM 874 O O . PHE A 1 112 ? 26.514 -5.589 -7.176 1.00 77.44 112 PHE A O 1
ATOM 881 N N . GLY A 1 113 ? 25.514 -3.578 -7.330 1.00 67.44 113 GLY A N 1
ATOM 882 C CA . GLY A 1 113 ? 26.713 -2.789 -7.647 1.00 67.44 113 GLY A CA 1
ATOM 883 C C . GLY A 1 113 ? 27.232 -2.018 -6.447 1.00 67.44 113 GLY A C 1
ATOM 884 O O . GLY A 1 113 ? 28.472 -1.977 -6.298 1.00 67.44 113 GLY A O 1
#

Organism: Pinctada fucata (NCBI:txid50426)

Secondary structu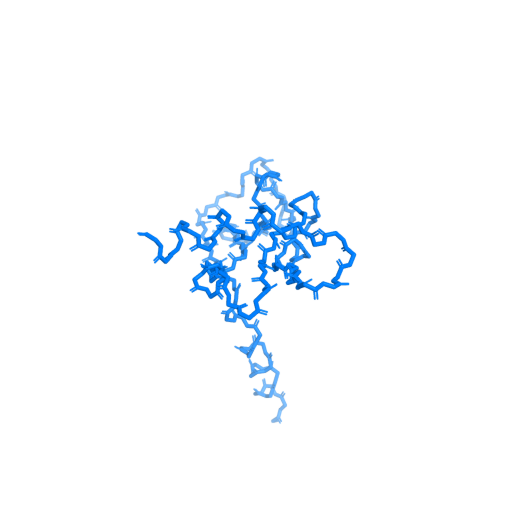re (DSSP, 8-state):
--HHHHHHHHHSS-TTEEEEEEESSPGGGPPTT-EE-S-TTS-EEEEEETTEEEEEEE-S--GGGG-SSTTEEEEEP-TTSPTTTT-SEEEEETTSTT--HHHHHHHHHHHH-

pLDDT: mean 78.29, std 16.97, range [38.25, 96.56]

Sequence (113 aa):
MYLTFLLEFCLVTSVLGAAFFTPGPCPDSRKLGEKWRPDPAQCEECTCEEKGYGCTSCGVVWPGFYAPRDGCYFEHRDASVAYPKCCGYDKICAGDSGYNITKYEILYKNQFG